Protein AF-A0A6P0IKX2-F1 (afdb_monomer_lite)

Structure (mmCIF, N/CA/C/O backbone):
data_AF-A0A6P0IKX2-F1
#
_entry.id   AF-A0A6P0IKX2-F1
#
loop_
_atom_site.group_PDB
_atom_site.id
_atom_site.type_symbol
_atom_site.label_atom_id
_atom_site.label_alt_id
_atom_site.label_comp_id
_atom_site.label_asym_id
_atom_site.label_entity_id
_atom_site.label_seq_id
_atom_site.pdbx_PDB_ins_code
_atom_site.Cartn_x
_atom_site.Cartn_y
_atom_site.Cartn_z
_atom_site.occupancy
_atom_site.B_iso_or_equiv
_atom_site.auth_seq_id
_atom_site.auth_comp_id
_atom_site.auth_asym_id
_atom_site.auth_atom_id
_atom_site.pdbx_PDB_model_num
ATOM 1 N N . THR A 1 1 ? -3.961 -17.869 7.238 1.00 52.91 1 THR A N 1
ATOM 2 C CA . THR A 1 1 ? -2.616 -18.412 6.948 1.00 52.91 1 THR A CA 1
ATOM 3 C C . THR A 1 1 ? -1.930 -17.465 5.995 1.00 52.91 1 THR A C 1
ATOM 5 O O . THR A 1 1 ? -2.552 -17.054 5.027 1.00 52.91 1 THR A O 1
ATOM 8 N N . TRP A 1 2 ? -0.690 -17.073 6.284 1.00 54.81 2 TRP A N 1
ATOM 9 C CA . TRP A 1 2 ? 0.123 -16.285 5.356 1.00 54.81 2 TRP A CA 1
ATOM 10 C C . TRP A 1 2 ? 0.291 -17.095 4.066 1.00 54.81 2 TRP A C 1
ATOM 12 O O . TRP A 1 2 ? 0.662 -18.268 4.124 1.00 54.81 2 TRP A O 1
ATOM 22 N N . GLN A 1 3 ? -0.068 -16.531 2.918 1.00 60.31 3 GLN A N 1
ATOM 23 C CA . GLN A 1 3 ? 0.164 -17.165 1.622 1.00 60.31 3 GLN A CA 1
ATOM 24 C C . GLN A 1 3 ? 1.305 -16.404 0.968 1.00 60.31 3 GLN A C 1
ATOM 26 O O . GLN A 1 3 ? 1.093 -15.368 0.346 1.00 60.31 3 GLN A O 1
ATOM 31 N N . LEU A 1 4 ? 2.527 -16.886 1.194 1.00 58.06 4 LEU A N 1
ATOM 32 C CA . LEU A 1 4 ? 3.657 -16.439 0.393 1.00 58.06 4 LEU A CA 1
ATOM 33 C C . LEU A 1 4 ? 3.418 -16.889 -1.057 1.00 58.06 4 LEU A C 1
ATOM 35 O O . LEU A 1 4 ? 2.836 -17.963 -1.259 1.00 58.06 4 LEU A O 1
ATOM 39 N N . PRO A 1 5 ? 3.840 -16.097 -2.054 1.00 58.97 5 PRO A N 1
ATOM 40 C CA . PRO A 1 5 ? 3.799 -16.502 -3.449 1.00 58.97 5 PRO A CA 1
ATOM 41 C C . PRO A 1 5 ? 4.398 -17.904 -3.603 1.00 58.97 5 PRO A C 1
ATOM 43 O O . PRO A 1 5 ? 5.499 -18.171 -3.128 1.00 58.97 5 PRO A O 1
ATOM 46 N N . GLN A 1 6 ? 3.657 -18.819 -4.233 1.00 58.44 6 GLN A N 1
ATOM 47 C CA . GLN A 1 6 ? 4.133 -20.192 -4.461 1.00 58.44 6 GLN A CA 1
ATOM 48 C C . GLN A 1 6 ? 5.214 -20.273 -5.549 1.00 58.44 6 GLN A C 1
ATOM 50 O O . GLN A 1 6 ? 5.852 -21.310 -5.705 1.00 58.44 6 GLN A O 1
ATOM 55 N N . PHE A 1 7 ? 5.412 -19.180 -6.284 1.00 59.28 7 PHE A N 1
ATOM 56 C CA . PHE A 1 7 ? 6.431 -19.017 -7.307 1.00 59.28 7 PHE A CA 1
ATOM 57 C C . PHE A 1 7 ? 7.295 -17.824 -6.938 1.00 59.28 7 PHE A C 1
ATOM 59 O O . PHE A 1 7 ? 6.761 -16.833 -6.434 1.00 59.28 7 PHE A O 1
ATOM 66 N N . GLU A 1 8 ? 8.601 -17.914 -7.201 1.00 60.25 8 GLU A N 1
ATOM 67 C CA . GLU A 1 8 ? 9.440 -16.726 -7.156 1.00 60.25 8 GLU A CA 1
ATOM 68 C C . GLU A 1 8 ? 8.952 -15.766 -8.245 1.00 60.25 8 GLU A C 1
ATOM 70 O O . GLU A 1 8 ? 8.938 -16.122 -9.425 1.00 60.25 8 GLU A O 1
ATOM 75 N N . PRO A 1 9 ? 8.460 -14.590 -7.855 1.00 60.31 9 PRO A N 1
ATOM 76 C CA . PRO A 1 9 ? 8.015 -13.600 -8.811 1.00 60.31 9 PRO A CA 1
ATOM 77 C C . PRO A 1 9 ? 9.242 -13.068 -9.560 1.00 60.31 9 PRO A C 1
ATOM 79 O O . PRO A 1 9 ? 10.268 -12.789 -8.943 1.00 60.31 9 PRO A O 1
ATOM 82 N N . GLU A 1 10 ? 9.149 -12.961 -10.888 1.00 62.06 10 GLU A N 1
ATOM 83 C CA . GLU A 1 10 ? 10.226 -12.404 -11.711 1.00 62.06 10 GLU A CA 1
ATOM 84 C C . GLU A 1 10 ? 10.516 -10.968 -11.248 1.00 62.06 10 GLU A C 1
ATOM 86 O O . GLU A 1 10 ? 9.695 -10.067 -11.411 1.00 62.06 10 GLU A O 1
ATOM 91 N N . GLY A 1 11 ? 11.665 -10.768 -10.609 1.00 71.31 11 GLY A N 1
ATOM 92 C CA . GLY A 1 11 ? 12.084 -9.480 -10.079 1.00 71.31 11 GLY A CA 1
ATOM 93 C C . GLY A 1 11 ? 13.434 -9.580 -9.390 1.00 71.31 11 GLY A C 1
ATOM 94 O O . GLY A 1 11 ? 13.833 -10.639 -8.910 1.00 71.31 11 GLY A O 1
ATOM 95 N N . ASP A 1 12 ? 14.146 -8.463 -9.353 1.00 83.50 12 ASP A N 1
ATOM 96 C CA . ASP A 1 12 ? 15.488 -8.407 -8.777 1.00 83.50 12 ASP A CA 1
ATOM 97 C C . ASP A 1 12 ? 15.442 -8.308 -7.241 1.00 83.50 12 ASP A C 1
ATOM 99 O O . ASP A 1 12 ? 16.413 -8.633 -6.554 1.00 83.50 12 ASP A O 1
ATOM 103 N N . TRP A 1 13 ? 14.318 -7.842 -6.684 1.00 87.38 13 TRP A N 1
ATOM 104 C CA . TRP A 1 13 ? 14.145 -7.640 -5.248 1.00 87.38 13 TRP A CA 1
ATOM 105 C C . TRP A 1 13 ? 12.674 -7.713 -4.820 1.00 87.38 13 TRP A C 1
ATOM 107 O O . TRP A 1 13 ? 11.745 -7.650 -5.623 1.00 87.38 13 TRP A O 1
ATOM 117 N N . THR A 1 14 ? 12.452 -7.867 -3.514 1.00 88.00 14 THR A N 1
ATOM 118 C CA . THR A 1 14 ? 11.119 -7.969 -2.910 1.00 88.00 14 THR A CA 1
ATOM 119 C C . THR A 1 14 ? 11.058 -7.162 -1.617 1.00 88.00 14 THR A C 1
ATOM 121 O O . THR A 1 14 ? 11.994 -7.188 -0.818 1.00 88.00 14 THR A O 1
ATOM 124 N N . ILE A 1 15 ? 9.932 -6.487 -1.382 1.00 88.62 15 ILE A N 1
ATOM 125 C CA . ILE A 1 15 ? 9.593 -5.840 -0.111 1.00 88.62 15 ILE A CA 1
ATOM 126 C C . ILE A 1 15 ? 8.425 -6.581 0.522 1.00 88.62 15 ILE A C 1
ATOM 128 O O . ILE A 1 15 ? 7.432 -6.868 -0.145 1.00 88.62 15 ILE A O 1
ATOM 132 N N . VAL A 1 16 ? 8.505 -6.790 1.834 1.00 90.44 16 VAL A N 1
ATOM 133 C CA . VAL A 1 16 ? 7.353 -7.126 2.671 1.00 90.44 16 VAL A CA 1
ATOM 134 C C . VAL A 1 16 ? 7.105 -5.966 3.628 1.00 90.44 16 VAL A C 1
ATOM 136 O O . VAL A 1 16 ? 7.998 -5.574 4.378 1.00 90.44 16 VAL A O 1
ATOM 139 N N . LEU A 1 17 ? 5.895 -5.412 3.592 1.00 90.94 17 LEU A N 1
ATOM 140 C CA . LEU A 1 17 ? 5.451 -4.359 4.499 1.00 90.94 17 LEU A CA 1
ATOM 141 C C . LEU A 1 17 ? 4.410 -4.933 5.449 1.00 90.94 17 LEU A C 1
ATOM 143 O O . LEU A 1 17 ? 3.456 -5.574 5.012 1.00 90.94 17 LEU A O 1
ATOM 147 N N . ILE A 1 18 ? 4.601 -4.682 6.741 1.00 90.19 18 ILE A N 1
ATOM 148 C CA . ILE A 1 18 ? 3.674 -5.065 7.803 1.00 90.19 18 ILE A CA 1
ATOM 149 C C . ILE A 1 18 ? 3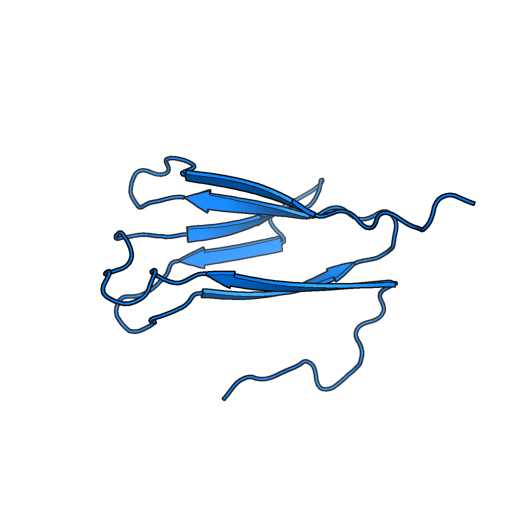.418 -3.813 8.630 1.00 90.19 18 ILE A C 1
ATOM 151 O O . ILE A 1 18 ? 4.346 -3.216 9.175 1.00 90.19 18 ILE A O 1
ATOM 155 N N . LEU A 1 19 ? 2.158 -3.409 8.703 1.00 88.69 19 LEU A N 1
ATOM 156 C CA . LEU A 1 19 ? 1.689 -2.273 9.474 1.00 88.69 19 LEU A CA 1
ATOM 157 C C . LEU A 1 19 ? 0.739 -2.780 10.551 1.00 88.69 19 LEU A C 1
ATOM 159 O O . LEU A 1 19 ? -0.215 -3.490 10.259 1.00 88.69 19 LEU A O 1
ATOM 163 N N . GLY A 1 20 ? 0.984 -2.386 11.790 1.00 86.62 20 GLY A N 1
ATOM 164 C CA . GLY A 1 20 ? 0.107 -2.670 12.917 1.00 86.62 20 GLY A CA 1
ATOM 165 C C . GLY A 1 20 ? 0.354 -1.681 14.040 1.00 86.62 20 GLY A C 1
ATOM 166 O O . GLY A 1 20 ? 1.305 -0.895 13.996 1.00 86.62 20 GLY A O 1
ATOM 167 N N . ALA A 1 21 ? -0.506 -1.719 15.051 1.00 84.12 21 ALA A N 1
ATOM 168 C CA . ALA A 1 21 ? -0.293 -0.922 16.246 1.00 84.12 21 ALA A CA 1
A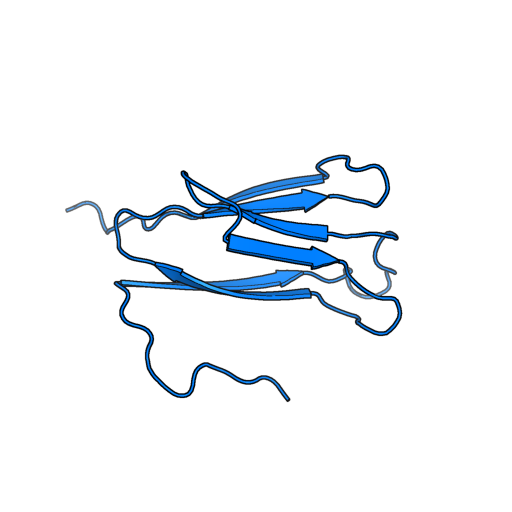TOM 169 C C . ALA A 1 21 ? 0.891 -1.457 17.062 1.00 84.12 21 ALA A C 1
ATOM 171 O O . ALA A 1 21 ? 1.117 -2.665 17.168 1.00 84.12 21 ALA A O 1
ATOM 172 N N . SER A 1 22 ? 1.629 -0.541 17.688 1.00 83.00 22 SER A N 1
ATOM 173 C CA . SER A 1 22 ? 2.612 -0.898 18.708 1.00 83.00 22 SER A CA 1
ATOM 174 C C . SER A 1 22 ? 1.931 -1.683 19.838 1.00 83.00 22 SER A C 1
ATOM 176 O O . SER A 1 22 ? 0.812 -1.319 20.216 1.00 83.00 22 SER A O 1
ATOM 178 N N . PRO A 1 23 ? 2.585 -2.699 20.434 1.00 81.31 23 PRO A N 1
ATOM 179 C CA . PRO A 1 23 ? 1.992 -3.512 21.494 1.00 81.31 23 PRO A CA 1
ATOM 180 C C . PRO A 1 23 ? 1.333 -2.670 22.593 1.00 81.31 23 PRO A C 1
ATOM 182 O O . PRO A 1 23 ? 1.921 -1.703 23.078 1.00 81.31 23 PRO A O 1
ATOM 185 N N . GLY A 1 24 ? 0.104 -3.030 22.969 1.00 81.44 24 GLY A N 1
ATOM 186 C CA . GLY A 1 24 ? -0.690 -2.305 23.967 1.00 81.44 24 GLY A CA 1
ATOM 187 C C . GLY A 1 24 ? -1.440 -1.076 23.444 1.00 81.44 24 GLY A C 1
ATOM 188 O O . GLY A 1 24 ? -2.144 -0.439 24.223 1.00 81.44 24 GLY A O 1
ATOM 189 N N . ASN A 1 25 ? -1.334 -0.752 22.151 1.00 83.19 25 ASN A N 1
ATOM 190 C CA . ASN A 1 25 ? -2.099 0.321 21.516 1.00 83.19 25 ASN A CA 1
ATOM 191 C C . ASN A 1 25 ? -3.148 -0.242 20.559 1.00 83.19 25 ASN A C 1
ATOM 193 O O . ASN A 1 25 ? -2.988 -1.329 20.006 1.00 83.19 25 ASN A O 1
ATOM 197 N N . THR A 1 26 ? -4.206 0.532 20.343 1.00 80.50 26 THR A N 1
ATOM 198 C CA . THR A 1 26 ? -5.174 0.281 19.277 1.00 80.50 26 THR A CA 1
ATOM 199 C C . THR A 1 26 ? -4.779 1.087 18.040 1.00 80.50 26 THR A C 1
ATOM 201 O O . THR A 1 26 ? -4.335 2.233 18.175 1.00 80.50 26 THR A O 1
ATOM 204 N N . PRO A 1 27 ? -4.893 0.514 16.831 1.00 79.50 27 PRO A N 1
ATOM 205 C CA . PRO A 1 27 ? -4.669 1.269 15.610 1.00 79.50 27 PRO A CA 1
ATOM 206 C C . PRO A 1 27 ? -5.679 2.427 15.511 1.00 79.50 27 PRO A C 1
ATOM 208 O O . PRO A 1 27 ? -6.859 2.228 15.812 1.00 79.50 27 PRO A O 1
ATOM 211 N N . PRO A 1 28 ? -5.256 3.625 15.074 1.00 81.25 28 PRO A N 1
ATOM 212 C CA . PRO A 1 28 ? -6.174 4.674 14.646 1.00 81.25 28 PRO A CA 1
ATOM 213 C C . PRO A 1 28 ? -7.232 4.155 13.663 1.00 81.25 28 PRO A C 1
ATOM 215 O O . PRO A 1 28 ? -6.955 3.294 12.826 1.00 81.25 28 PRO A O 1
ATOM 218 N N . SER A 1 29 ? -8.445 4.703 13.732 1.00 82.56 29 SER A N 1
ATOM 219 C CA . SER A 1 29 ? -9.503 4.343 12.790 1.00 82.56 29 SER A CA 1
ATOM 220 C C . SER A 1 29 ? -9.168 4.798 11.367 1.00 82.56 29 SER A C 1
ATOM 222 O O . SER A 1 29 ? -8.559 5.850 11.145 1.00 82.56 29 SER A O 1
ATOM 224 N N . GLY A 1 30 ? -9.584 3.987 10.392 1.00 86.88 30 GLY A N 1
ATOM 225 C CA . GLY A 1 30 ? -9.425 4.284 8.970 1.00 86.88 30 GLY A CA 1
ATOM 226 C C . GLY A 1 30 ? -7.972 4.370 8.512 1.00 86.88 30 GLY A C 1
ATOM 227 O O . GLY A 1 30 ? -7.673 5.129 7.591 1.00 86.88 30 GLY A O 1
ATOM 228 N N . ILE A 1 31 ? -7.059 3.631 9.157 1.00 90.44 31 ILE A N 1
ATOM 229 C CA . ILE A 1 31 ? -5.696 3.480 8.642 1.00 90.44 31 ILE A CA 1
ATOM 230 C C . ILE A 1 31 ? -5.760 2.874 7.247 1.00 90.44 31 ILE A C 1
ATOM 232 O O . ILE A 1 31 ? -6.309 1.791 7.064 1.00 90.44 31 ILE A O 1
ATOM 236 N N . LYS A 1 32 ? -5.126 3.537 6.284 1.00 92.56 32 LYS A N 1
ATOM 237 C CA . LYS A 1 32 ? -4.959 3.035 4.923 1.00 92.56 32 LYS A CA 1
ATOM 238 C C . LYS A 1 32 ? -3.484 2.958 4.576 1.00 92.56 32 LYS A C 1
ATOM 240 O O . LYS A 1 32 ? -2.764 3.951 4.697 1.00 92.56 32 LYS A O 1
ATOM 245 N N . LEU A 1 33 ? -3.061 1.793 4.096 1.00 93.44 33 LEU A N 1
ATOM 246 C CA . LEU A 1 33 ? -1.775 1.599 3.439 1.00 93.44 33 LEU A CA 1
ATOM 247 C C . LEU A 1 33 ? -1.986 1.692 1.931 1.00 93.44 33 LEU A C 1
ATOM 249 O O . LEU A 1 33 ? -2.738 0.901 1.360 1.00 93.44 33 LEU A O 1
ATOM 253 N N . ARG A 1 34 ? -1.304 2.637 1.289 1.00 94.81 34 ARG A N 1
ATOM 254 C CA . ARG A 1 34 ? -1.300 2.810 -0.163 1.00 94.81 34 ARG A CA 1
ATOM 255 C C . ARG A 1 34 ? 0.115 2.646 -0.695 1.00 94.81 34 ARG A C 1
ATOM 257 O O . ARG A 1 34 ? 1.028 3.285 -0.182 1.00 94.81 34 ARG A O 1
ATOM 264 N N . ILE A 1 35 ? 0.278 1.836 -1.735 1.00 94.75 35 ILE A N 1
ATOM 265 C CA . ILE A 1 35 ? 1.535 1.670 -2.467 1.00 94.75 35 ILE A CA 1
ATOM 266 C C . ILE A 1 35 ? 1.348 2.202 -3.881 1.00 94.75 35 ILE A C 1
ATOM 268 O O . ILE A 1 35 ? 0.406 1.823 -4.583 1.00 94.75 35 ILE A O 1
ATOM 272 N N . THR A 1 36 ? 2.244 3.086 -4.296 1.00 95.25 36 THR A N 1
ATOM 273 C CA . THR A 1 36 ? 2.268 3.649 -5.646 1.00 95.25 36 THR A CA 1
ATOM 274 C C . THR A 1 36 ? 3.631 3.450 -6.277 1.00 95.25 36 THR A C 1
ATOM 276 O O . THR A 1 36 ? 4.650 3.561 -5.593 1.00 95.25 36 THR A O 1
ATOM 279 N N . ASP A 1 37 ? 3.652 3.228 -7.583 1.00 92.25 37 ASP A N 1
ATOM 280 C CA . ASP A 1 37 ? 4.847 3.461 -8.388 1.00 92.25 37 ASP A CA 1
ATOM 281 C C . ASP A 1 37 ? 4.793 4.875 -9.001 1.00 92.25 37 ASP A C 1
ATOM 283 O O . ASP A 1 37 ? 4.015 5.733 -8.573 1.00 92.25 37 ASP A O 1
ATOM 287 N N . PHE A 1 38 ? 5.647 5.143 -9.990 1.00 86.31 38 PHE A N 1
ATOM 288 C CA . PHE A 1 38 ? 5.670 6.426 -10.695 1.00 86.31 38 PHE A CA 1
ATOM 289 C C . PHE A 1 38 ? 4.412 6.691 -11.548 1.00 86.31 38 PHE A C 1
ATOM 291 O O . PHE A 1 38 ? 4.125 7.837 -11.886 1.00 86.31 38 PHE A O 1
ATOM 298 N N . THR A 1 39 ? 3.672 5.649 -11.918 1.00 88.31 39 THR A N 1
ATOM 299 C CA . THR A 1 39 ? 2.581 5.699 -12.898 1.00 88.31 39 THR A CA 1
ATOM 300 C C . THR A 1 39 ? 1.197 5.597 -12.267 1.00 88.31 39 THR A C 1
ATOM 302 O O . THR A 1 39 ? 0.268 6.266 -12.724 1.00 88.31 39 THR A O 1
ATOM 305 N N . MET A 1 40 ? 1.033 4.779 -11.225 1.00 93.38 40 MET A N 1
ATOM 306 C CA . MET A 1 40 ? -0.270 4.423 -10.681 1.00 93.38 40 MET A CA 1
ATOM 307 C C . MET A 1 40 ? -0.222 3.924 -9.233 1.00 93.38 40 MET A C 1
ATOM 309 O O . MET A 1 40 ? 0.823 3.719 -8.613 1.00 93.38 40 MET A O 1
ATOM 313 N N . VAL A 1 41 ? -1.417 3.724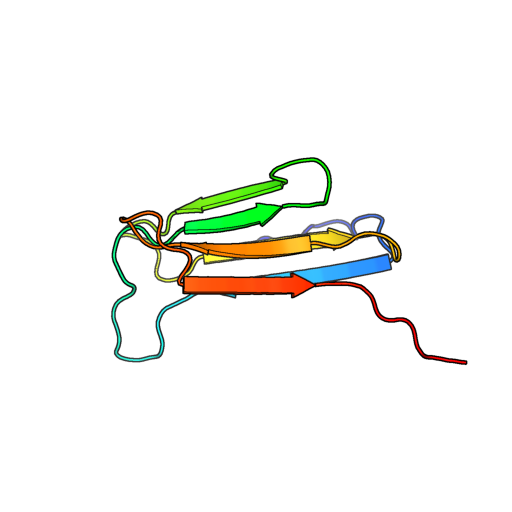 -8.676 1.00 95.00 41 VAL A N 1
ATOM 314 C CA . VAL A 1 41 ? -1.604 3.012 -7.412 1.00 95.00 41 VAL A CA 1
ATOM 315 C C . VAL A 1 41 ? -1.562 1.521 -7.688 1.00 95.00 41 VAL A C 1
ATOM 317 O O . VAL A 1 41 ? -2.425 1.006 -8.391 1.00 95.00 41 VAL A O 1
ATOM 320 N N . LEU A 1 42 ? -0.578 0.841 -7.111 1.00 93.00 42 LEU A N 1
ATOM 321 C CA . LEU A 1 42 ? -0.446 -0.610 -7.206 1.00 93.00 42 LEU A CA 1
ATOM 322 C C . LEU A 1 42 ? -1.307 -1.318 -6.162 1.00 93.00 42 LEU A C 1
ATOM 324 O O . LEU A 1 42 ? -1.797 -2.418 -6.397 1.00 93.00 42 LEU A O 1
ATOM 328 N N . TYR A 1 43 ? -1.488 -0.688 -5.000 1.00 93.00 43 TYR A N 1
ATOM 329 C CA . TYR A 1 43 ? -2.209 -1.282 -3.884 1.00 93.00 43 TYR A CA 1
ATOM 330 C C . TYR A 1 43 ? -2.782 -0.247 -2.944 1.00 93.00 43 TYR A C 1
ATOM 332 O O . TYR A 1 43 ? -2.165 0.786 -2.678 1.00 93.00 43 TYR A O 1
ATOM 340 N N . GLN A 1 44 ? -3.947 -0.562 -2.396 1.00 93.81 44 GLN A N 1
ATOM 341 C CA . GLN A 1 44 ? -4.548 0.201 -1.325 1.00 93.81 44 GLN A CA 1
ATOM 342 C C . GLN A 1 44 ? -5.399 -0.722 -0.464 1.00 93.81 44 GLN A C 1
ATOM 344 O O . GLN A 1 44 ? -6.291 -1.395 -0.977 1.00 93.81 44 GLN A O 1
ATOM 349 N N . GLN A 1 45 ? -5.153 -0.717 0.842 1.00 92.12 45 GLN A N 1
ATOM 350 C CA . GLN A 1 45 ? -5.976 -1.443 1.800 1.00 92.12 45 GLN A CA 1
ATOM 351 C C . GLN A 1 45 ? -6.215 -0.594 3.042 1.00 92.12 45 GLN A C 1
ATOM 353 O O . GLN A 1 45 ? -5.305 0.074 3.532 1.00 92.12 45 GLN A O 1
ATOM 358 N N . GLU A 1 46 ? -7.449 -0.633 3.535 1.00 91.69 46 GLU A N 1
ATOM 359 C CA . GLU A 1 46 ? -7.849 -0.054 4.812 1.00 91.69 46 GLU A CA 1
ATOM 360 C C . GLU A 1 46 ? -7.861 -1.141 5.889 1.00 91.69 46 GLU A C 1
ATOM 362 O O . GLU A 1 46 ? -8.316 -2.258 5.633 1.00 91.69 46 GLU A O 1
ATOM 367 N N .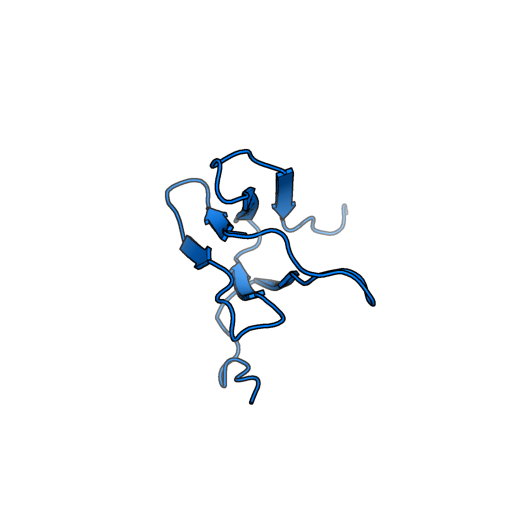 LEU A 1 47 ? -7.353 -0.822 7.078 1.00 88.31 47 LEU A N 1
ATOM 368 C CA . LEU A 1 47 ? -7.386 -1.722 8.223 1.00 88.31 47 LEU A CA 1
ATOM 369 C C . LEU A 1 47 ? -8.825 -1.827 8.727 1.00 88.31 47 LEU A C 1
ATOM 371 O O . LEU A 1 47 ? -9.410 -0.836 9.171 1.00 88.31 47 LEU A O 1
ATOM 375 N N . THR A 1 48 ? -9.399 -3.025 8.642 1.00 82.56 48 THR A N 1
ATOM 376 C CA . THR A 1 48 ? -10.758 -3.275 9.124 1.00 82.56 48 THR A CA 1
ATOM 377 C C . THR A 1 48 ? -10.754 -3.598 10.615 1.00 82.56 48 THR A C 1
ATOM 379 O O . THR A 1 48 ? -9.735 -3.977 11.182 1.00 82.56 48 THR A O 1
ATOM 382 N N . THR A 1 49 ? -11.907 -3.488 11.277 1.00 71.00 49 THR A N 1
ATOM 383 C CA . THR A 1 49 ? -12.036 -3.746 12.725 1.00 71.00 49 THR A CA 1
ATOM 384 C C . THR A 1 49 ? -11.726 -5.183 13.145 1.00 71.00 49 THR A C 1
ATOM 386 O O . THR A 1 49 ? -11.608 -5.443 14.338 1.00 71.00 49 THR A O 1
ATOM 389 N N . ASN A 1 50 ? -11.645 -6.115 12.194 1.00 75.50 50 ASN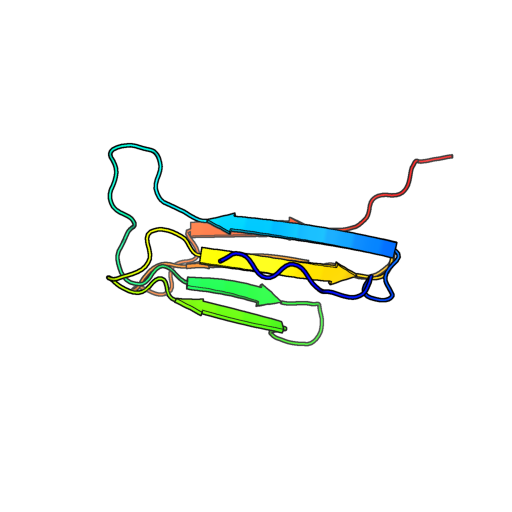 A N 1
ATOM 390 C CA . ASN A 1 50 ? -11.347 -7.521 12.456 1.00 75.50 50 ASN A CA 1
ATOM 391 C C . ASN A 1 50 ? -9.870 -7.869 12.223 1.00 75.50 50 ASN A C 1
ATOM 393 O O . ASN A 1 50 ? -9.478 -9.004 12.492 1.00 75.50 50 ASN A O 1
ATOM 397 N N . ASP A 1 51 ? -9.078 -6.921 11.720 1.00 77.06 51 ASP A N 1
ATOM 398 C CA . ASP A 1 51 ? -7.677 -7.124 11.386 1.00 77.06 51 ASP A CA 1
ATOM 399 C C . ASP A 1 51 ? -6.792 -6.341 12.361 1.00 77.06 51 ASP A C 1
ATOM 401 O O . ASP A 1 51 ? -6.964 -5.139 12.557 1.00 77.06 51 ASP A O 1
ATOM 405 N N . ASP A 1 52 ? -5.798 -7.010 12.942 1.00 82.25 52 ASP A N 1
ATOM 406 C CA . ASP A 1 52 ? -4.791 -6.355 13.791 1.00 82.25 52 ASP A CA 1
ATOM 407 C C . ASP A 1 52 ? -3.654 -5.723 12.963 1.00 82.25 52 ASP A C 1
ATOM 409 O O . ASP A 1 52 ? -2.900 -4.877 13.455 1.00 82.25 52 ASP A O 1
ATOM 413 N N . TYR A 1 53 ? -3.520 -6.140 11.698 1.00 86.19 53 TYR A N 1
ATOM 414 C CA . TYR A 1 53 ? -2.416 -5.774 10.815 1.00 86.19 53 TYR A CA 1
ATOM 415 C C . TYR A 1 53 ? -2.869 -5.605 9.364 1.00 86.19 53 TYR A C 1
ATOM 417 O O . TYR A 1 53 ? -3.680 -6.377 8.858 1.00 86.19 53 TYR A O 1
ATOM 425 N N . LEU A 1 54 ? -2.243 -4.658 8.664 1.00 88.94 54 LEU A N 1
ATOM 426 C CA . LEU A 1 54 ? -2.160 -4.652 7.207 1.00 88.94 54 LEU A CA 1
ATOM 427 C C . LEU A 1 54 ? -0.823 -5.253 6.800 1.00 88.94 54 LEU A C 1
ATOM 429 O O . LEU A 1 54 ? 0.216 -4.918 7.370 1.00 88.94 54 LEU A O 1
ATOM 433 N N . PHE A 1 55 ? -0.826 -6.101 5.783 1.00 87.88 55 PHE A N 1
ATOM 434 C CA . PHE A 1 55 ? 0.411 -6.597 5.205 1.00 87.88 55 PHE A CA 1
ATOM 435 C C . PHE A 1 55 ? 0.302 -6.653 3.692 1.00 87.88 55 PHE A C 1
ATOM 437 O O . PHE A 1 55 ? -0.774 -6.847 3.134 1.00 87.88 55 PHE A O 1
ATOM 444 N N . THR A 1 56 ? 1.436 -6.480 3.027 1.00 89.06 56 THR A N 1
ATOM 445 C CA . THR A 1 56 ? 1.526 -6.611 1.577 1.00 89.06 56 THR A CA 1
ATOM 446 C C . THR A 1 56 ? 2.951 -6.942 1.161 1.00 89.06 56 THR A C 1
ATOM 448 O O . THR A 1 56 ? 3.912 -6.622 1.867 1.00 89.06 56 THR A O 1
ATOM 451 N N . GLN A 1 57 ? 3.084 -7.574 0.001 1.00 88.44 57 GLN A N 1
ATOM 452 C CA . GLN A 1 57 ? 4.358 -7.920 -0.610 1.00 88.44 57 GLN A CA 1
ATOM 453 C C . GLN A 1 57 ? 4.404 -7.356 -2.029 1.00 88.44 57 GLN A C 1
ATOM 455 O O . GLN A 1 57 ? 3.442 -7.508 -2.778 1.00 88.44 57 GLN A O 1
ATOM 460 N N . PHE A 1 58 ? 5.522 -6.727 -2.386 1.00 86.50 58 PHE A N 1
ATOM 461 C CA . PHE A 1 58 ? 5.787 -6.233 -3.737 1.00 86.50 58 PHE A CA 1
ATOM 462 C C . PHE A 1 58 ? 7.120 -6.738 -4.232 1.00 86.50 58 PHE A C 1
ATOM 464 O O . PHE A 1 58 ? 8.067 -6.894 -3.465 1.00 86.50 58 PHE A O 1
ATOM 471 N N . VAL A 1 59 ? 7.166 -6.973 -5.528 1.00 87.81 59 VAL A N 1
ATOM 472 C CA . VAL A 1 59 ? 8.324 -7.484 -6.244 1.00 87.81 59 VAL A CA 1
ATOM 473 C C . VAL A 1 59 ? 8.667 -6.418 -7.255 1.00 87.81 59 VAL A C 1
ATOM 475 O O . VAL A 1 59 ? 7.755 -5.881 -7.884 1.00 87.81 59 VAL A O 1
ATOM 478 N N . GLY A 1 60 ? 9.946 -6.083 -7.354 1.00 86.81 60 GLY A N 1
ATOM 479 C CA . GLY A 1 60 ? 10.395 -5.043 -8.259 1.00 86.81 60 GLY A CA 1
ATOM 480 C C . GLY A 1 60 ? 11.644 -5.427 -9.030 1.00 86.81 60 GLY A C 1
ATOM 481 O O . GLY A 1 60 ? 12.458 -6.242 -8.590 1.00 86.81 60 GLY A O 1
ATOM 482 N N . ALA A 1 61 ? 11.817 -4.789 -10.178 1.00 88.50 61 ALA A N 1
ATOM 483 C CA . ALA A 1 61 ? 13.079 -4.720 -10.898 1.00 88.50 61 ALA A CA 1
ATOM 484 C C . ALA A 1 61 ? 13.988 -3.635 -10.297 1.00 88.50 61 ALA A C 1
ATOM 486 O O . ALA A 1 61 ? 13.521 -2.689 -9.661 1.00 88.50 61 ALA A O 1
ATOM 487 N N . ASN A 1 62 ? 15.298 -3.712 -10.532 1.00 88.38 62 ASN A N 1
ATOM 488 C CA . ASN A 1 62 ? 16.306 -2.812 -9.946 1.00 88.38 62 ASN A CA 1
ATOM 489 C C . ASN A 1 62 ? 16.058 -1.309 -10.184 1.00 88.38 62 ASN A C 1
ATOM 491 O O . ASN A 1 62 ? 16.551 -0.473 -9.431 1.00 88.38 62 ASN A O 1
ATOM 495 N N . HIS A 1 63 ? 15.329 -0.955 -11.244 1.00 87.94 63 HIS A N 1
ATOM 496 C CA . HIS A 1 63 ? 15.013 0.430 -11.595 1.00 87.94 63 HIS A CA 1
ATOM 497 C C . HIS A 1 63 ? 13.682 0.923 -11.007 1.00 87.94 63 HIS A C 1
ATOM 499 O O . HIS A 1 63 ? 13.415 2.127 -11.031 1.00 87.94 63 HIS A O 1
ATOM 505 N N . GLU A 1 64 ? 12.843 0.017 -10.505 1.00 91.06 64 GLU A N 1
ATOM 506 C CA . GLU A 1 64 ? 11.543 0.357 -9.944 1.00 91.06 64 GLU A CA 1
ATOM 507 C C . GLU A 1 64 ? 11.677 0.950 -8.545 1.00 91.06 64 GLU A C 1
ATOM 509 O O . GLU A 1 64 ? 12.614 0.680 -7.787 1.00 91.06 64 GLU A O 1
ATOM 514 N N . LYS A 1 65 ? 10.709 1.800 -8.208 1.00 93.88 65 LYS A N 1
ATOM 515 C CA . LYS A 1 65 ? 10.607 2.444 -6.905 1.00 93.88 65 LYS A CA 1
ATOM 516 C C . LYS A 1 65 ? 9.164 2.402 -6.454 1.00 93.88 65 LYS A C 1
ATOM 518 O O . LYS A 1 65 ? 8.263 2.684 -7.244 1.00 93.88 65 LYS A O 1
ATOM 523 N N . PHE A 1 66 ? 8.967 2.134 -5.174 1.00 95.00 66 PHE A N 1
ATOM 524 C CA . PHE A 1 66 ? 7.647 2.085 -4.566 1.00 95.00 66 PHE A CA 1
ATOM 525 C C . PHE A 1 66 ? 7.566 3.121 -3.456 1.00 95.00 66 PHE A C 1
ATOM 527 O O . PHE A 1 66 ? 8.413 3.166 -2.563 1.00 95.00 66 PHE A O 1
ATOM 534 N N . LEU A 1 67 ? 6.540 3.961 -3.502 1.00 96.00 67 LEU A N 1
ATOM 535 C CA . LEU A 1 67 ? 6.209 4.872 -2.420 1.00 96.00 67 LEU A CA 1
ATOM 536 C C . LEU A 1 67 ? 5.086 4.247 -1.598 1.00 96.00 67 LEU A C 1
ATOM 538 O O . LEU A 1 67 ? 3.984 4.033 -2.104 1.00 96.00 67 LEU A O 1
ATOM 542 N N . ALA A 1 68 ? 5.372 3.956 -0.332 1.00 95.31 68 ALA A N 1
ATOM 543 C CA . ALA A 1 68 ? 4.360 3.561 0.631 1.00 95.31 68 ALA A CA 1
ATOM 544 C C . ALA A 1 68 ? 3.883 4.787 1.401 1.00 95.31 68 ALA A C 1
ATOM 546 O O . ALA A 1 68 ? 4.689 5.501 2.002 1.00 95.31 68 ALA A O 1
ATOM 547 N N . THR A 1 69 ? 2.576 5.002 1.427 1.00 94.94 69 THR A N 1
ATOM 548 C CA . THR A 1 69 ? 1.938 6.084 2.171 1.00 94.94 69 THR A CA 1
ATOM 549 C C . THR A 1 69 ? 0.939 5.499 3.156 1.00 94.94 69 THR A C 1
ATOM 551 O O . THR A 1 69 ? 0.097 4.676 2.794 1.00 94.94 69 THR A O 1
ATOM 554 N N . ILE A 1 70 ? 1.030 5.951 4.405 1.00 92.81 70 ILE A N 1
ATOM 555 C CA . ILE A 1 70 ? 0.084 5.623 5.468 1.00 92.81 70 ILE A CA 1
ATOM 556 C C . ILE A 1 70 ? -0.768 6.860 5.720 1.00 92.81 70 ILE A C 1
ATOM 558 O O . ILE A 1 70 ? -0.238 7.939 5.997 1.00 92.81 70 ILE A O 1
ATOM 562 N N . THR A 1 71 ? -2.082 6.693 5.630 1.00 92.62 71 THR A N 1
ATOM 563 C CA . THR A 1 71 ? -3.071 7.739 5.930 1.00 92.62 71 THR A CA 1
ATOM 564 C C . THR A 1 71 ? -4.037 7.265 7.003 1.00 92.62 71 THR A C 1
ATOM 566 O O . THR A 1 71 ? -4.168 6.062 7.231 1.00 92.62 71 THR A O 1
ATOM 569 N N . THR A 1 72 ? -4.685 8.209 7.674 1.00 88.62 72 THR A N 1
ATOM 570 C CA . THR A 1 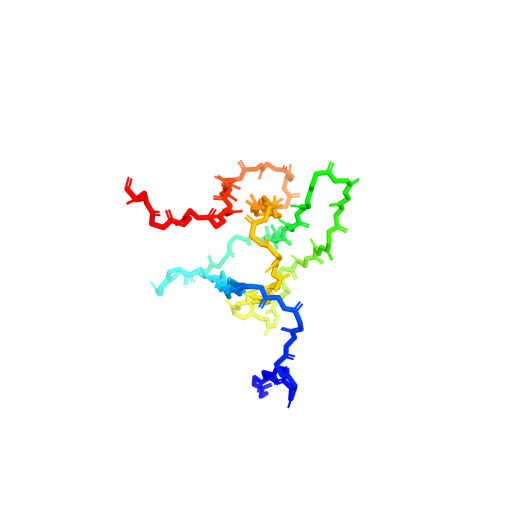72 ? -5.764 7.977 8.647 1.00 88.62 72 THR A CA 1
ATOM 571 C C . THR A 1 72 ? -7.132 8.324 8.049 1.00 88.62 72 THR A C 1
ATOM 573 O O . THR A 1 72 ? -7.214 8.765 6.902 1.00 88.62 72 THR A O 1
ATOM 576 N N . ALA A 1 73 ? -8.220 8.120 8.804 1.00 86.06 73 ALA A N 1
ATOM 577 C CA . ALA A 1 73 ? -9.593 8.366 8.339 1.00 86.06 73 ALA A CA 1
ATOM 578 C C . ALA A 1 73 ? -9.852 9.787 7.793 1.00 86.06 73 ALA A C 1
ATOM 580 O O . ALA A 1 73 ? -10.756 9.976 6.985 1.00 86.06 73 ALA A O 1
ATOM 581 N N . ASP A 1 74 ? -9.071 10.774 8.225 1.00 85.94 74 ASP A N 1
ATOM 582 C CA . ASP A 1 74 ? -9.108 12.169 7.775 1.00 85.94 74 ASP A CA 1
ATOM 583 C C . ASP A 1 74 ? -8.302 12.428 6.486 1.00 85.94 74 ASP A C 1
ATOM 585 O O . ASP A 1 74 ? -8.123 13.576 6.092 1.00 85.94 74 ASP A O 1
ATOM 589 N N . GLU A 1 75 ? -7.795 11.371 5.847 1.00 82.75 75 GLU A N 1
ATOM 590 C CA . GLU A 1 75 ? -6.909 11.401 4.675 1.00 82.75 75 GLU A CA 1
ATOM 591 C C . GLU A 1 75 ? -5.564 12.108 4.912 1.00 82.75 75 GLU A C 1
ATOM 593 O O . GLU A 1 75 ? -4.777 12.304 3.981 1.00 82.75 75 GLU A O 1
ATOM 598 N N . THR A 1 76 ? -5.236 12.421 6.169 1.00 84.06 76 THR A N 1
ATOM 599 C CA . THR A 1 76 ? -3.942 12.993 6.527 1.00 84.06 76 THR A CA 1
ATOM 600 C C . THR A 1 76 ? -2.856 11.936 6.370 1.00 84.06 76 THR A C 1
ATOM 602 O O . THR A 1 76 ? -2.908 10.862 6.979 1.00 84.06 76 THR A O 1
ATOM 605 N N . ALA A 1 77 ? -1.838 12.244 5.565 1.00 82.62 77 ALA A N 1
ATOM 606 C CA . ALA A 1 77 ? -0.649 11.412 5.449 1.00 82.62 77 ALA A CA 1
ATOM 607 C C . ALA A 1 77 ? 0.152 11.470 6.755 1.00 82.62 77 ALA A C 1
ATOM 609 O O . ALA A 1 77 ? 0.734 12.497 7.096 1.00 82.62 77 ALA A O 1
ATOM 610 N N . GLN A 1 78 ? 0.195 10.347 7.467 1.00 86.50 78 GLN A N 1
ATOM 611 C CA . GLN A 1 78 ? 0.985 10.200 8.690 1.00 86.50 78 GLN A CA 1
ATOM 612 C C . GLN A 1 78 ? 2.447 9.901 8.366 1.00 86.50 78 GLN A C 1
ATOM 614 O O . GLN A 1 78 ? 3.361 10.320 9.071 1.00 86.50 78 GLN A O 1
ATOM 619 N N . MET A 1 79 ? 2.675 9.152 7.287 1.00 88.56 79 MET A N 1
ATOM 620 C CA . MET A 1 79 ? 4.002 8.697 6.905 1.00 88.56 79 MET A CA 1
ATOM 621 C C . MET A 1 79 ? 4.069 8.427 5.406 1.00 88.56 79 MET A C 1
ATOM 623 O O . MET A 1 79 ? 3.110 7.949 4.801 1.00 88.56 79 MET A O 1
ATOM 627 N N . SER A 1 80 ? 5.220 8.727 4.809 1.00 92.88 80 SER A N 1
ATOM 628 C CA . SER A 1 80 ? 5.558 8.342 3.440 1.00 92.88 80 SER A CA 1
ATOM 629 C C . SER A 1 80 ? 6.988 7.821 3.398 1.00 92.88 80 SER A C 1
ATOM 631 O O . SER A 1 80 ? 7.902 8.480 3.892 1.00 92.88 80 SER A O 1
ATOM 633 N N . MET A 1 81 ? 7.173 6.633 2.832 1.00 94.12 81 MET A N 1
ATOM 634 C CA . MET A 1 81 ? 8.457 5.940 2.751 1.00 94.12 81 MET A CA 1
ATOM 635 C C . MET A 1 81 ? 8.720 5.514 1.313 1.00 94.12 81 MET A C 1
ATOM 637 O O . MET A 1 81 ? 7.913 4.805 0.714 1.00 94.12 81 MET A O 1
ATOM 641 N N . LEU A 1 82 ? 9.850 5.959 0.764 1.00 94.75 82 LEU A N 1
ATOM 642 C CA . LEU A 1 82 ? 10.317 5.542 -0.552 1.00 94.75 82 LEU A CA 1
ATOM 643 C C . LEU A 1 82 ? 11.198 4.303 -0.412 1.00 94.75 82 LEU A C 1
ATOM 645 O O . LEU A 1 82 ? 12.198 4.326 0.307 1.00 94.75 82 LEU A O 1
ATOM 649 N N . PHE A 1 83 ? 10.852 3.262 -1.154 1.00 93.75 83 PHE A N 1
ATOM 650 C CA . PHE A 1 83 ? 11.643 2.053 -1.290 1.00 93.75 83 PHE A CA 1
ATOM 651 C C . PHE A 1 83 ? 12.209 1.980 -2.702 1.00 93.75 83 PHE A C 1
ATOM 653 O O . PHE A 1 83 ? 11.476 2.050 -3.687 1.00 93.75 83 PHE A O 1
ATOM 660 N N . GLU A 1 84 ? 13.526 1.853 -2.789 1.00 92.56 84 GLU A N 1
ATOM 661 C CA . GLU A 1 84 ? 14.259 1.713 -4.041 1.00 92.56 84 GLU A CA 1
ATOM 662 C C . GLU A 1 84 ? 15.409 0.733 -3.829 1.00 92.56 84 GLU A C 1
ATOM 664 O O . GLU A 1 84 ? 16.042 0.730 -2.766 1.00 92.56 84 GLU A O 1
ATOM 669 N N . PHE A 1 85 ? 15.697 -0.083 -4.839 1.00 88.50 85 PHE A N 1
ATOM 670 C CA . PHE A 1 85 ? 16.886 -0.915 -4.806 1.00 88.50 85 PHE A CA 1
ATOM 671 C C . PHE A 1 85 ? 18.130 -0.027 -4.927 1.00 88.50 85 PHE A C 1
ATOM 673 O O . PHE A 1 85 ? 18.322 0.689 -5.910 1.00 88.50 85 PHE A O 1
ATOM 680 N N . LYS A 1 86 ? 18.991 -0.062 -3.908 1.00 82.06 86 LYS A N 1
ATOM 681 C CA . LYS A 1 86 ? 20.319 0.555 -3.958 1.00 82.06 86 LYS A CA 1
ATOM 682 C C . LYS A 1 86 ? 21.331 -0.564 -4.100 1.00 82.06 86 LYS A C 1
ATOM 684 O O . LYS A 1 86 ? 21.711 -1.171 -3.103 1.00 82.06 86 LYS A O 1
ATOM 689 N N . GLY A 1 87 ? 21.734 -0.851 -5.337 1.00 74.00 87 GLY A N 1
ATOM 690 C CA . GLY A 1 87 ? 22.847 -1.764 -5.590 1.00 74.00 87 GLY A CA 1
ATOM 691 C C . GLY A 1 87 ? 24.090 -1.348 -4.796 1.00 74.00 87 GLY A C 1
ATOM 692 O O . GLY A 1 87 ? 24.241 -0.184 -4.407 1.00 74.00 87 GLY A O 1
ATOM 693 N N . SER A 1 88 ? 24.993 -2.290 -4.538 1.00 63.53 88 SER A N 1
ATOM 694 C CA . SER A 1 88 ? 26.311 -1.967 -3.992 1.00 63.53 88 SER A CA 1
ATOM 695 C C . SER A 1 88 ? 27.025 -1.002 -4.942 1.00 63.53 88 SER A C 1
ATOM 697 O O . SER A 1 88 ? 27.145 -1.295 -6.129 1.00 63.53 88 SER A O 1
ATOM 699 N N . ARG A 1 89 ? 27.489 0.149 -4.432 1.00 52.34 89 ARG A N 1
ATOM 700 C CA . ARG A 1 89 ? 28.475 0.969 -5.149 1.00 52.34 89 ARG A CA 1
ATOM 701 C C . ARG A 1 89 ? 29.706 0.093 -5.393 1.00 52.34 89 ARG A C 1
ATOM 703 O O . ARG A 1 89 ? 30.302 -0.354 -4.415 1.00 52.34 89 ARG A O 1
ATOM 710 N N . GLU A 1 90 ? 30.024 -0.160 -6.659 1.00 44.81 90 GLU A N 1
ATOM 711 C CA . GLU A 1 90 ? 31.360 -0.613 -7.075 1.00 44.81 90 GLU A CA 1
ATOM 712 C C . GLU A 1 90 ? 32.418 0.457 -6.768 1.00 44.81 90 GLU A C 1
ATOM 714 O O . GLU A 1 90 ? 32.082 1.668 -6.825 1.00 44.81 90 GLU A O 1
#

Secondary structure (DSSP, 8-state):
-----SS--SSSEEEEEEEEPPTT-PPPTT-EEEEE-SSSEEEEEEPPTT-SEEEEEEEE-TT-EEEEEEE-TT--EEEEEEEE--PPP-

Radius of gyration: 14.61 Å; chains: 1; bounding box: 43×33×37 Å

Sequence (90 aa):
TWQLPQFEPEGDWTIVLILGASPGNTPPSGIKLRITDFTMVLYQQELTTNDDYLFTQFVGANHEKFLATITTADETAQMSMLFEFKGSRE

Foldseek 3Di:
DDDDPPDDPPAPDKDKDKDADDPPDHDAAFKKKWKDWPPGTPDIDTADPVDRMDIDMDGHYQQTKIWIFIAHPVRDTPDIDIDHRDPDDD

pLDDT: mean 83.42, std 12.07, range [44.81, 96.0]